Protein AF-A0A351Z6G3-F1 (afdb_monomer_lite)

Radius of gyration: 17.22 Å; chains: 1; bounding box: 36×32×43 Å

pLDDT: mean 89.23, std 12.74, range [34.19, 98.06]

Foldseek 3Di:
DWDDDPPDIDDDPQPDPVSVVVVVVVVVVVVVVCVVCVVVDDDDPDDQDQDPLVQLLVLAPQPLPCQLVDRTSSRVSVCLSVVVDAPPSRVQCVPVVHPNVVSVVVNQVSSVSVVRPVDPPD

Secondary structure (DSSP, 8-state):
-EEEETTEEEE-S-SSHHHHHHHHHHHHHHHHHHHHTTTT-PPP-S-PPPPPHHHHHTTS------TTSSSSHHHHHHHHHHTSS-GGG-HHHHSTT-TTGGGHHHHHHHHHTTT--S----

Sequence (122 aa):
MIALFPRRITIAKADEIVDAWLTLERIRFLAEQTWRDRDRIAPSFETRKKPPALEIFKRLPGTNCARCGTPTCLALAMHIWTGETAVRRCLPVFEEGGTFSHLREPLLEICAGMGITGVDYR

Structure (mmCIF, N/CA/C/O backbone):
data_AF-A0A351Z6G3-F1
#
_entry.id   AF-A0A351Z6G3-F1
#
loop_
_atom_site.group_PDB
_atom_site.id
_atom_site.type_symbol
_atom_site.label_atom_id
_atom_site.label_alt_id
_atom_site.label_comp_id
_atom_site.label_asym_id
_atom_site.label_entity_id
_atom_site.label_seq_id
_atom_site.pdbx_PDB_ins_code
_atom_site.Cartn_x
_atom_site.Cartn_y
_atom_site.Cartn_z
_atom_site.occupancy
_atom_site.B_iso_or_equiv
_atom_site.auth_seq_id
_atom_site.auth_comp_id
_atom_site.auth_asym_id
_atom_site.auth_atom_id
_atom_site.pdbx_PDB_model_num
ATOM 1 N N . MET A 1 1 ? 7.170 7.738 -7.867 1.00 81.44 1 MET A N 1
ATOM 2 C CA . MET A 1 1 ? 6.596 7.352 -9.185 1.00 81.44 1 MET A CA 1
ATOM 3 C C . MET A 1 1 ? 7.596 6.436 -9.864 1.00 81.44 1 MET A C 1
ATOM 5 O O . MET A 1 1 ? 8.778 6.744 -9.812 1.00 81.44 1 MET A O 1
ATOM 9 N N . ILE A 1 2 ? 7.141 5.347 -10.483 1.00 90.94 2 ILE A N 1
ATOM 10 C CA . ILE A 1 2 ? 7.999 4.399 -11.206 1.00 90.94 2 ILE A CA 1
ATOM 11 C C . ILE A 1 2 ? 7.465 4.271 -12.633 1.00 90.94 2 ILE A C 1
ATOM 13 O O . ILE A 1 2 ? 6.260 4.109 -12.818 1.00 90.94 2 ILE A O 1
ATOM 17 N N . ALA A 1 3 ? 8.347 4.345 -13.626 1.00 93.62 3 ALA A N 1
ATOM 18 C CA . ALA A 1 3 ? 8.028 4.097 -15.028 1.00 93.62 3 ALA A CA 1
ATOM 19 C C . ALA A 1 3 ? 8.920 2.974 -15.573 1.00 93.62 3 ALA A C 1
ATOM 21 O O . ALA A 1 3 ? 10.146 3.026 -15.448 1.00 93.62 3 ALA A O 1
ATOM 22 N N . LEU A 1 4 ? 8.292 1.965 -16.177 1.00 93.69 4 LEU A N 1
ATOM 23 C CA . LEU A 1 4 ? 8.954 0.800 -16.760 1.00 93.69 4 LEU A CA 1
ATOM 24 C C . LEU A 1 4 ? 8.941 0.923 -18.284 1.00 93.69 4 LEU A C 1
ATOM 26 O O . LEU A 1 4 ? 7.892 1.139 -18.887 1.00 93.69 4 LEU A O 1
ATOM 30 N N . PHE A 1 5 ? 10.103 0.765 -18.907 1.00 93.50 5 PHE A N 1
ATOM 31 C CA . PHE A 1 5 ? 10.272 0.713 -20.356 1.00 93.50 5 PHE A CA 1
ATOM 32 C C . PHE A 1 5 ? 11.050 -0.559 -20.726 1.00 93.50 5 PHE A C 1
ATOM 34 O O . PHE A 1 5 ? 11.757 -1.098 -19.875 1.00 93.50 5 PHE A O 1
ATOM 41 N N . PRO A 1 6 ? 11.037 -1.001 -21.999 1.00 92.88 6 PRO A N 1
ATOM 42 C CA . PRO A 1 6 ? 11.710 -2.241 -22.400 1.00 92.88 6 PRO A CA 1
ATOM 43 C C . PRO A 1 6 ? 13.208 -2.319 -22.061 1.00 92.88 6 PRO A C 1
ATOM 45 O O . PRO A 1 6 ? 13.742 -3.408 -21.893 1.00 92.88 6 PRO A O 1
ATOM 48 N N . ARG A 1 7 ? 13.905 -1.174 -21.991 1.00 92.00 7 ARG A N 1
ATOM 49 C CA . ARG A 1 7 ? 15.361 -1.106 -21.752 1.00 92.00 7 ARG A CA 1
ATOM 50 C C . ARG A 1 7 ? 15.778 -0.095 -20.680 1.00 92.00 7 ARG A C 1
ATOM 52 O O . ARG A 1 7 ? 16.956 0.238 -20.590 1.00 92.00 7 ARG A O 1
ATOM 59 N N . ARG A 1 8 ? 14.832 0.449 -19.910 1.00 93.56 8 ARG A N 1
ATOM 60 C CA . ARG A 1 8 ? 15.126 1.403 -18.828 1.00 93.56 8 ARG A CA 1
ATOM 61 C C . ARG A 1 8 ? 14.031 1.384 -17.767 1.00 93.56 8 ARG A C 1
ATOM 63 O O . ARG A 1 8 ? 12.860 1.187 -18.083 1.00 93.56 8 ARG A O 1
ATOM 70 N N . ILE A 1 9 ? 14.413 1.674 -16.533 1.00 94.12 9 ILE A N 1
ATOM 71 C CA . ILE A 1 9 ? 13.493 1.920 -15.422 1.00 94.12 9 ILE A CA 1
ATOM 72 C C . ILE A 1 9 ? 13.778 3.326 -14.912 1.00 94.12 9 ILE A C 1
ATOM 74 O O . ILE A 1 9 ? 14.934 3.742 -14.838 1.00 94.12 9 ILE A O 1
ATOM 78 N N . THR A 1 10 ? 12.731 4.077 -14.596 1.00 93.69 10 THR A N 1
ATOM 79 C CA . THR A 1 10 ? 12.858 5.419 -14.025 1.00 93.69 10 THR A CA 1
ATOM 80 C C . THR A 1 10 ? 12.120 5.468 -12.701 1.00 93.69 10 THR A C 1
ATOM 82 O O . THR A 1 10 ? 10.946 5.107 -12.637 1.00 93.69 10 THR A O 1
ATOM 85 N N . ILE A 1 11 ? 12.805 5.931 -11.659 1.00 92.62 11 ILE A N 1
ATOM 86 C CA . ILE A 1 11 ? 12.245 6.135 -10.324 1.00 92.62 11 ILE A CA 1
ATOM 87 C C . ILE A 1 11 ? 12.337 7.622 -10.010 1.00 92.62 11 ILE A C 1
ATOM 89 O O . ILE A 1 11 ? 13.395 8.231 -10.141 1.00 92.62 11 ILE A O 1
ATOM 93 N N . ALA A 1 12 ? 11.215 8.205 -9.612 1.00 90.62 12 ALA A N 1
ATOM 94 C CA . ALA A 1 12 ? 11.129 9.576 -9.136 1.00 90.62 12 ALA A CA 1
ATOM 95 C C . ALA A 1 12 ? 10.602 9.597 -7.701 1.00 90.62 12 ALA A C 1
ATOM 97 O O . ALA A 1 12 ? 9.720 8.796 -7.366 1.00 90.62 12 ALA A O 1
ATOM 98 N N . LYS A 1 13 ? 11.065 10.575 -6.911 1.00 88.56 13 LYS A N 1
ATOM 99 C CA . LYS A 1 13 ? 10.801 10.698 -5.467 1.00 88.56 13 LYS A CA 1
ATOM 100 C C . LYS A 1 13 ? 11.325 9.508 -4.649 1.00 88.56 13 LYS A C 1
ATOM 102 O O . LYS A 1 13 ? 10.611 9.023 -3.785 1.00 88.56 13 LYS A O 1
ATOM 107 N N . ALA A 1 14 ? 12.516 9.017 -4.983 1.00 88.75 14 ALA A N 1
ATOM 108 C CA . ALA A 1 14 ? 13.270 8.220 -4.023 1.00 88.75 14 ALA A CA 1
ATOM 109 C C . ALA A 1 14 ? 13.836 9.167 -2.961 1.00 88.75 14 ALA A C 1
ATOM 111 O O . ALA A 1 14 ? 14.226 10.288 -3.311 1.00 88.75 14 ALA A O 1
ATOM 112 N N . ASP A 1 15 ? 13.865 8.729 -1.707 1.00 87.94 15 ASP A N 1
ATOM 113 C CA . ASP A 1 15 ? 14.362 9.558 -0.602 1.00 87.94 15 ASP A CA 1
ATOM 114 C C . ASP A 1 15 ? 15.874 9.786 -0.734 1.00 87.94 15 ASP A C 1
ATOM 116 O O . ASP A 1 15 ? 16.370 10.906 -0.612 1.00 87.94 15 ASP A O 1
ATOM 120 N N . GLU A 1 16 ? 16.602 8.720 -1.070 1.00 91.94 16 GLU A N 1
ATOM 121 C CA . GLU A 1 16 ? 18.037 8.740 -1.327 1.00 91.94 16 GLU A CA 1
ATOM 122 C C . GLU A 1 16 ? 18.448 7.678 -2.358 1.00 91.94 16 GLU A C 1
ATOM 124 O O . GLU A 1 16 ? 17.636 6.894 -2.857 1.00 91.94 16 GLU A O 1
ATOM 129 N N . ILE A 1 17 ? 19.743 7.634 -2.688 1.00 92.62 17 ILE A N 1
ATOM 130 C CA . ILE A 1 17 ? 20.277 6.672 -3.659 1.00 92.62 17 ILE A CA 1
ATOM 131 C C . ILE A 1 17 ? 20.066 5.218 -3.216 1.00 92.62 17 ILE A C 1
ATOM 133 O O . ILE A 1 17 ? 19.805 4.359 -4.054 1.00 92.62 17 ILE A O 1
ATOM 137 N N . VAL A 1 18 ? 20.144 4.944 -1.911 1.00 93.88 18 VAL A N 1
ATOM 138 C CA . VAL A 1 18 ? 19.942 3.602 -1.351 1.00 93.88 18 VAL A CA 1
ATOM 139 C C . VAL A 1 18 ? 18.495 3.150 -1.547 1.00 93.88 18 VAL A C 1
ATOM 141 O O . VAL A 1 18 ? 18.266 2.053 -2.050 1.00 93.88 18 VAL A O 1
ATOM 144 N N . ASP A 1 19 ? 17.524 4.013 -1.245 1.00 89.38 19 ASP A N 1
ATOM 145 C CA . ASP A 1 19 ? 16.099 3.752 -1.483 1.00 89.38 19 ASP A CA 1
ATOM 146 C C . ASP A 1 19 ? 15.799 3.492 -2.974 1.00 89.38 19 ASP A C 1
ATOM 148 O O . ASP A 1 19 ? 15.105 2.533 -3.338 1.00 89.38 19 ASP A O 1
ATOM 152 N N . ALA A 1 20 ? 16.417 4.274 -3.867 1.00 91.50 20 ALA A N 1
ATOM 153 C CA . ALA A 1 20 ? 16.313 4.048 -5.306 1.00 91.50 20 ALA A CA 1
ATOM 154 C C . ALA A 1 20 ? 16.850 2.663 -5.712 1.00 91.50 20 ALA A C 1
ATOM 156 O O . ALA A 1 20 ? 16.203 1.958 -6.490 1.00 91.50 20 ALA A O 1
ATOM 157 N N . TRP A 1 21 ? 18.000 2.250 -5.170 1.00 94.25 21 TRP A N 1
ATOM 158 C CA . TRP A 1 21 ? 18.589 0.933 -5.430 1.00 94.25 21 TRP A CA 1
ATOM 159 C C . TRP A 1 21 ? 17.723 -0.214 -4.918 1.00 94.25 21 TRP A C 1
ATOM 161 O O . TRP A 1 21 ? 17.477 -1.159 -5.667 1.00 94.25 21 TRP A O 1
ATOM 171 N N . LEU A 1 22 ? 17.220 -0.127 -3.685 1.00 91.75 22 LEU A N 1
ATOM 172 C CA . LEU A 1 22 ? 16.330 -1.143 -3.114 1.00 91.75 22 LEU A CA 1
ATOM 173 C C . LEU A 1 22 ? 15.056 -1.291 -3.950 1.00 91.75 22 LEU A C 1
ATOM 175 O O . LEU A 1 22 ? 14.616 -2.405 -4.244 1.00 91.75 22 LEU A O 1
ATOM 179 N N . THR A 1 23 ? 14.500 -0.168 -4.404 1.00 91.19 23 THR A N 1
ATOM 180 C CA . THR A 1 23 ? 13.331 -0.166 -5.283 1.00 91.19 23 THR A CA 1
ATOM 181 C C . THR A 1 23 ? 13.641 -0.803 -6.642 1.00 91.19 23 THR A C 1
ATOM 183 O O . THR A 1 23 ? 12.855 -1.626 -7.118 1.00 91.19 23 THR A O 1
ATOM 186 N N . LEU A 1 24 ? 14.781 -0.479 -7.268 1.00 92.50 24 LEU A N 1
ATOM 187 C CA . LEU A 1 24 ? 15.209 -1.106 -8.529 1.00 92.50 24 LEU A CA 1
ATOM 188 C C . LEU A 1 24 ? 15.375 -2.617 -8.380 1.00 92.50 24 LEU A C 1
ATOM 190 O O . LEU A 1 24 ? 14.872 -3.374 -9.212 1.00 92.50 24 LEU A O 1
ATOM 194 N N . GLU A 1 25 ? 16.039 -3.052 -7.315 1.00 94.12 25 GLU A N 1
ATOM 195 C CA . GLU A 1 25 ? 16.320 -4.463 -7.070 1.00 94.12 25 GLU A CA 1
ATOM 196 C C . GLU A 1 25 ? 15.034 -5.261 -6.845 1.00 94.12 25 GLU A C 1
ATOM 198 O O . GLU A 1 25 ? 14.851 -6.358 -7.378 1.00 94.12 25 GLU A O 1
ATOM 203 N N . ARG A 1 26 ? 14.072 -4.658 -6.147 1.00 91.62 26 ARG A N 1
ATOM 204 C CA . ARG A 1 26 ? 12.747 -5.236 -5.957 1.00 91.62 26 ARG A CA 1
ATOM 205 C C . ARG A 1 26 ? 11.973 -5.386 -7.267 1.00 91.62 26 ARG A C 1
ATOM 207 O O . ARG A 1 26 ? 11.320 -6.408 -7.474 1.00 91.62 26 ARG A O 1
ATOM 214 N N . ILE A 1 27 ? 12.055 -4.398 -8.160 1.00 93.25 27 ILE A N 1
ATOM 215 C CA . ILE A 1 27 ? 11.445 -4.481 -9.496 1.00 93.25 27 ILE A CA 1
ATOM 216 C C . ILE A 1 27 ? 12.121 -5.574 -10.329 1.00 93.25 27 ILE A C 1
ATOM 218 O O . ILE A 1 27 ? 11.417 -6.357 -10.968 1.00 93.25 27 ILE A O 1
ATOM 222 N N . ARG A 1 28 ? 13.460 -5.647 -10.312 1.00 92.25 28 ARG A N 1
ATOM 223 C CA . ARG A 1 28 ? 14.233 -6.683 -11.014 1.00 92.25 28 ARG A CA 1
ATOM 224 C C . ARG A 1 28 ? 13.770 -8.070 -10.585 1.00 92.25 28 ARG A C 1
ATOM 226 O O . ARG A 1 28 ? 13.367 -8.865 -11.431 1.00 92.25 28 ARG A O 1
ATOM 233 N N . PHE A 1 29 ? 13.754 -8.323 -9.278 1.00 94.81 29 PHE A N 1
ATOM 234 C CA . PHE A 1 29 ? 13.337 -9.606 -8.724 1.00 94.81 29 PHE A CA 1
ATOM 235 C C . PHE A 1 29 ? 11.896 -9.957 -9.107 1.00 94.81 29 PHE A C 1
ATOM 237 O O . PHE A 1 29 ? 11.632 -11.071 -9.554 1.00 94.81 29 PHE A O 1
ATOM 244 N N . LEU A 1 30 ? 10.966 -9.000 -9.011 1.00 92.56 30 LEU A N 1
ATOM 245 C CA . LEU A 1 30 ? 9.573 -9.220 -9.402 1.00 92.56 30 LEU A CA 1
ATOM 246 C C . LEU A 1 30 ? 9.440 -9.560 -10.895 1.00 92.56 30 LEU A C 1
ATOM 248 O O . LEU A 1 30 ? 8.688 -10.469 -11.250 1.00 92.56 30 LEU A O 1
ATOM 252 N N . ALA A 1 31 ? 10.167 -8.861 -11.769 1.00 92.75 31 ALA A N 1
ATOM 253 C CA . ALA A 1 31 ? 10.164 -9.128 -13.205 1.00 92.75 31 ALA A CA 1
ATOM 254 C C . ALA A 1 31 ? 10.738 -10.519 -13.523 1.00 92.75 31 ALA A C 1
ATOM 256 O O . ALA A 1 31 ? 10.142 -11.267 -14.298 1.00 92.75 31 ALA A O 1
ATOM 257 N N . GLU A 1 32 ? 11.848 -10.894 -12.885 1.00 94.62 32 GLU A N 1
ATOM 258 C CA . GLU A 1 32 ? 12.482 -12.206 -13.048 1.00 94.62 32 GLU A CA 1
ATOM 259 C C . GLU A 1 32 ? 11.585 -13.344 -12.557 1.00 94.62 32 GLU A C 1
ATOM 261 O O . GLU A 1 32 ? 11.405 -14.332 -13.269 1.00 94.62 32 GLU A O 1
ATOM 266 N N . GLN A 1 33 ? 10.972 -13.197 -11.380 1.00 95.25 33 GLN A N 1
ATOM 267 C CA . GLN A 1 33 ? 10.021 -14.177 -10.855 1.00 95.25 33 GLN A CA 1
ATOM 268 C C . GLN A 1 33 ? 8.803 -14.325 -11.766 1.00 95.25 33 GLN A C 1
ATOM 270 O O . GLN A 1 33 ? 8.439 -15.443 -12.124 1.00 95.25 33 GLN A O 1
ATOM 275 N N . THR A 1 34 ? 8.215 -13.206 -12.196 1.00 93.81 34 THR A N 1
ATOM 276 C CA . THR A 1 34 ? 7.068 -13.200 -13.118 1.00 93.81 34 THR A CA 1
ATOM 277 C C . THR A 1 34 ? 7.423 -13.895 -14.431 1.00 93.81 34 THR A C 1
ATOM 279 O O . THR A 1 34 ? 6.641 -14.693 -14.941 1.00 93.81 34 THR A O 1
ATOM 282 N N . TRP A 1 35 ? 8.620 -13.642 -14.971 1.00 94.94 35 TRP A N 1
ATOM 283 C CA . TRP A 1 35 ? 9.093 -14.290 -16.192 1.00 94.94 35 TRP A CA 1
ATOM 284 C C . TRP A 1 35 ? 9.331 -15.790 -16.015 1.00 94.94 35 TRP A C 1
ATOM 286 O O . TRP A 1 35 ? 9.001 -16.577 -16.907 1.00 94.94 35 TRP A O 1
ATOM 296 N N . ARG A 1 36 ? 9.911 -16.195 -14.881 1.00 97.12 36 ARG A N 1
ATOM 297 C CA . ARG A 1 36 ? 10.161 -17.602 -14.551 1.00 97.12 36 ARG A CA 1
ATOM 298 C C . ARG A 1 36 ? 8.856 -18.378 -14.412 1.00 97.12 36 ARG A C 1
ATOM 300 O O . ARG A 1 36 ? 8.749 -19.484 -14.929 1.00 97.12 36 ARG A O 1
ATOM 307 N N . ASP A 1 37 ? 7.872 -17.783 -13.751 1.00 96.25 37 ASP A N 1
ATOM 308 C CA . ASP A 1 37 ? 6.609 -18.435 -13.416 1.00 96.25 37 ASP A CA 1
ATOM 309 C C . ASP A 1 37 ? 5.513 -18.157 -14.469 1.00 96.25 37 ASP A C 1
ATOM 311 O O . ASP A 1 37 ? 4.350 -18.484 -14.242 1.00 96.25 37 ASP A O 1
ATOM 315 N N . ARG A 1 38 ? 5.874 -17.593 -15.637 1.00 96.00 38 ARG A N 1
ATOM 316 C CA . ARG A 1 38 ? 4.943 -17.116 -16.681 1.00 96.00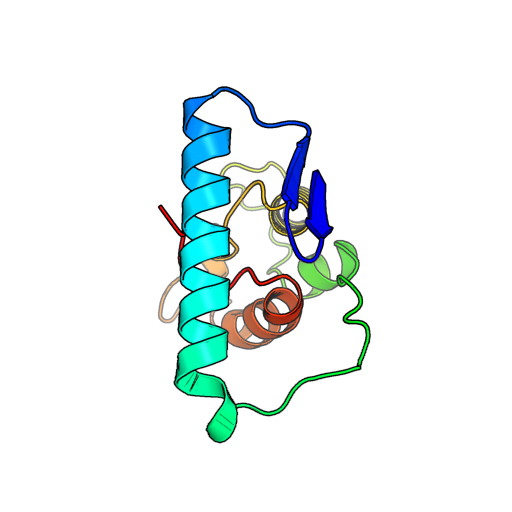 38 ARG A CA 1
ATOM 317 C C . ARG A 1 38 ? 3.947 -18.165 -17.178 1.00 96.00 38 ARG A C 1
ATOM 319 O O . ARG A 1 38 ? 2.822 -17.814 -17.503 1.00 96.00 38 ARG A O 1
ATOM 326 N N . ASP A 1 39 ? 4.336 -19.438 -17.190 1.00 97.25 39 ASP A N 1
ATOM 327 C CA . ASP A 1 39 ? 3.473 -20.539 -17.640 1.00 97.25 39 ASP A CA 1
ATOM 328 C C . ASP A 1 39 ? 2.472 -20.980 -16.553 1.00 97.25 39 ASP A C 1
ATOM 330 O O . ASP A 1 39 ? 1.557 -21.760 -16.811 1.00 97.25 39 ASP A O 1
ATOM 334 N N . ARG A 1 40 ? 2.639 -20.492 -15.316 1.00 96.81 40 ARG A N 1
ATOM 335 C CA . ARG A 1 40 ? 1.808 -20.818 -14.144 1.00 96.81 40 ARG A CA 1
ATOM 336 C C . ARG A 1 40 ? 0.895 -19.670 -13.715 1.00 96.81 40 ARG A C 1
ATOM 338 O O . ARG A 1 40 ? 0.079 -19.864 -12.816 1.00 96.81 40 ARG A O 1
ATOM 345 N N . ILE A 1 41 ? 1.039 -18.488 -14.310 1.00 93.31 41 ILE A N 1
ATOM 346 C CA . ILE A 1 41 ? 0.273 -17.286 -13.964 1.00 93.31 41 ILE A CA 1
ATOM 347 C C . ILE A 1 41 ? -0.547 -16.811 -15.163 1.00 93.31 41 ILE A C 1
ATOM 349 O O . ILE A 1 41 ? -0.106 -16.887 -16.305 1.00 93.31 41 ILE A O 1
ATOM 353 N N . ALA A 1 42 ? -1.740 -16.282 -14.897 1.00 92.25 42 ALA A N 1
ATOM 354 C CA . ALA A 1 42 ? -2.569 -15.645 -15.913 1.00 92.25 42 ALA A CA 1
ATOM 355 C C . ALA A 1 42 ? -2.459 -14.114 -15.783 1.00 92.25 42 ALA A C 1
ATOM 357 O O . ALA A 1 42 ? -2.687 -13.588 -14.687 1.00 92.25 42 ALA A O 1
ATOM 358 N N . PRO A 1 43 ? -2.117 -13.377 -16.857 1.00 90.19 43 PRO A N 1
ATOM 359 C CA . PRO A 1 43 ? -2.108 -11.921 -16.816 1.00 90.19 43 PRO A CA 1
ATOM 360 C C . PRO A 1 43 ? -3.528 -11.385 -16.602 1.00 90.19 43 PRO A C 1
ATOM 362 O O . PRO A 1 43 ? -4.481 -11.826 -17.241 1.00 90.19 43 PRO A O 1
ATOM 365 N N . SER A 1 44 ? -3.664 -10.404 -15.710 1.00 87.44 44 SER A N 1
ATOM 366 C CA . SER A 1 44 ? -4.905 -9.650 -15.532 1.00 87.44 44 SER A CA 1
ATOM 367 C C . SER A 1 44 ? -4.812 -8.343 -16.313 1.00 87.44 44 SER A C 1
ATOM 369 O O . SER A 1 44 ? -3.896 -7.552 -16.094 1.00 87.44 44 SER A O 1
ATOM 371 N N . PHE A 1 45 ? -5.767 -8.118 -17.214 1.00 87.75 45 PHE A N 1
ATOM 372 C CA . PHE A 1 45 ? -5.879 -6.889 -18.011 1.00 87.75 45 PHE A CA 1
ATOM 373 C C . PHE A 1 45 ? -6.882 -5.892 -17.417 1.00 87.75 45 PHE A C 1
ATOM 375 O O . PHE A 1 45 ? -7.154 -4.841 -17.997 1.00 87.75 45 PHE A O 1
ATOM 382 N N . GLU A 1 46 ? -7.439 -6.209 -16.249 1.00 85.38 46 GLU A N 1
ATOM 383 C CA . GLU A 1 46 ? -8.351 -5.324 -15.544 1.00 85.38 46 GLU A CA 1
ATOM 384 C C . GLU A 1 46 ? -7.574 -4.235 -14.809 1.00 85.38 46 GLU A C 1
ATOM 386 O O . GLU A 1 46 ? -6.631 -4.492 -14.056 1.00 85.38 46 GLU A O 1
ATOM 391 N N . THR A 1 47 ? -8.003 -2.986 -14.984 1.00 79.50 47 THR A N 1
ATOM 392 C CA . THR A 1 47 ? -7.446 -1.881 -14.205 1.00 79.50 47 THR A CA 1
ATOM 393 C C . THR A 1 47 ? -7.991 -1.958 -12.786 1.00 79.50 47 THR A C 1
ATOM 395 O O . THR A 1 47 ? -9.153 -1.629 -12.533 1.00 79.50 47 THR A O 1
ATOM 398 N N . ARG A 1 48 ? -7.144 -2.363 -11.836 1.00 77.00 48 ARG A N 1
ATOM 399 C CA . ARG A 1 48 ? -7.505 -2.343 -10.417 1.00 77.00 48 ARG A CA 1
ATOM 400 C C . ARG A 1 48 ? -7.709 -0.903 -9.964 1.00 77.00 48 ARG A C 1
ATOM 402 O O . ARG A 1 48 ? -6.810 -0.069 -10.062 1.00 77.00 48 ARG A O 1
ATOM 409 N N . LYS A 1 49 ? -8.898 -0.609 -9.444 1.00 78.88 49 LYS A N 1
ATOM 410 C CA . LYS A 1 49 ? -9.175 0.672 -8.797 1.00 78.88 49 LYS A CA 1
ATOM 411 C C . LYS A 1 49 ? -8.706 0.588 -7.356 1.00 78.88 49 LYS A C 1
ATOM 413 O O . LYS A 1 49 ? -9.153 -0.275 -6.604 1.00 78.88 49 LYS A O 1
ATOM 418 N N . LYS A 1 50 ? -7.827 1.509 -6.969 1.00 83.94 50 LYS A N 1
ATOM 419 C CA . LYS A 1 50 ? -7.500 1.716 -5.561 1.00 83.94 50 LYS A CA 1
ATOM 420 C C . LYS A 1 50 ? -8.803 2.064 -4.825 1.00 83.94 50 LYS A C 1
ATOM 422 O O . LYS A 1 50 ? -9.453 3.032 -5.231 1.00 83.94 50 LYS A O 1
ATOM 427 N N . PRO A 1 51 ? -9.217 1.304 -3.795 1.00 88.00 51 PRO A N 1
ATOM 428 C CA . PRO A 1 51 ? -10.437 1.620 -3.063 1.00 88.00 51 PRO A CA 1
ATOM 429 C C . PRO A 1 51 ? -10.295 3.007 -2.431 1.00 88.00 51 PRO A C 1
ATOM 431 O O . PRO A 1 51 ? -9.190 3.376 -2.030 1.00 88.00 51 PRO A O 1
ATOM 434 N N . PRO A 1 52 ? -11.364 3.808 -2.332 1.00 92.06 52 PRO A N 1
ATOM 435 C CA . PRO A 1 52 ? -11.289 5.067 -1.606 1.00 92.06 52 PRO A CA 1
ATOM 436 C C . PRO A 1 52 ? -11.049 4.783 -0.117 1.00 92.06 52 PRO A C 1
ATOM 438 O O . PRO A 1 52 ? -11.569 3.808 0.426 1.00 92.06 52 PRO A O 1
ATOM 441 N N . ALA A 1 53 ? -10.298 5.648 0.569 1.00 93.94 53 ALA A N 1
ATOM 442 C CA . ALA A 1 53 ? -9.974 5.463 1.988 1.00 93.94 53 ALA A CA 1
ATOM 443 C C . ALA A 1 53 ? -11.221 5.304 2.877 1.00 93.94 53 ALA A C 1
ATOM 445 O O . ALA A 1 53 ? -11.199 4.580 3.870 1.00 93.94 53 ALA A O 1
ATOM 446 N N . LEU A 1 54 ? -12.341 5.915 2.480 1.00 96.00 54 LEU A N 1
ATOM 447 C CA . LEU A 1 54 ? -13.620 5.769 3.168 1.00 96.00 54 LEU A CA 1
ATOM 448 C C . LEU A 1 54 ? -14.124 4.314 3.192 1.00 96.00 54 LEU A C 1
ATOM 450 O O . LEU A 1 54 ? -14.712 3.886 4.181 1.00 96.00 54 LEU A O 1
ATOM 454 N N . GLU A 1 55 ? -13.873 3.532 2.140 1.00 95.19 55 GLU A N 1
ATOM 455 C CA . GLU A 1 55 ? -14.238 2.111 2.108 1.00 95.19 55 GLU A CA 1
ATOM 456 C C . GLU A 1 55 ? -13.354 1.279 3.044 1.00 95.19 55 GLU A C 1
ATOM 458 O O . GLU A 1 55 ? -13.842 0.329 3.654 1.00 95.19 55 GLU A O 1
ATOM 463 N N . ILE A 1 56 ? -12.089 1.664 3.236 1.00 95.12 56 ILE A N 1
ATOM 464 C CA . ILE A 1 56 ? -11.221 1.054 4.255 1.00 95.12 56 ILE A CA 1
ATOM 465 C C . ILE A 1 56 ? -11.761 1.387 5.649 1.00 95.12 56 ILE A C 1
ATOM 467 O O . ILE A 1 56 ? -11.923 0.494 6.475 1.00 95.12 56 ILE A O 1
ATOM 471 N N . PHE A 1 57 ? -12.119 2.651 5.894 1.00 97.00 57 PHE A N 1
ATOM 472 C CA . PHE A 1 57 ? -12.684 3.096 7.169 1.00 97.00 57 PHE A CA 1
ATOM 473 C C . PHE A 1 57 ? -13.958 2.334 7.557 1.00 97.00 57 PHE A C 1
ATOM 475 O O . PHE A 1 57 ? -14.086 1.931 8.710 1.00 97.00 57 PHE A O 1
ATOM 482 N N . LYS A 1 58 ? -14.859 2.057 6.605 1.00 96.62 58 LYS A N 1
ATOM 483 C CA . LYS A 1 58 ? -16.077 1.254 6.843 1.00 96.62 58 LYS A CA 1
ATOM 484 C C . LYS A 1 58 ? -15.801 -0.172 7.339 1.00 96.62 58 LYS A C 1
ATOM 486 O O . LYS A 1 58 ? -16.705 -0.809 7.865 1.00 96.62 58 LYS A O 1
ATOM 491 N N . ARG A 1 59 ? -14.580 -0.680 7.151 1.00 96.38 59 ARG A N 1
ATOM 492 C CA . ARG A 1 59 ? -14.127 -2.012 7.590 1.00 96.38 59 ARG A CA 1
ATOM 493 C C . ARG A 1 59 ? -13.221 -1.939 8.824 1.00 96.38 59 ARG A C 1
ATOM 495 O O . ARG A 1 59 ? -12.620 -2.935 9.211 1.00 96.38 59 ARG A O 1
ATOM 502 N N . LEU A 1 60 ? -13.117 -0.764 9.448 1.00 97.00 60 LEU A N 1
ATOM 503 C CA . LEU A 1 60 ? -12.479 -0.576 10.747 1.00 97.00 60 LEU A CA 1
ATOM 504 C C . LEU A 1 60 ? -13.535 -0.539 11.866 1.00 97.00 60 LEU A C 1
ATOM 506 O O . LEU A 1 60 ? -14.686 -0.194 11.610 1.00 97.00 60 LEU A O 1
ATOM 510 N N . PRO A 1 61 ? -13.146 -0.798 13.129 1.00 96.62 61 PRO A N 1
ATOM 511 C CA . PRO A 1 61 ? -14.066 -0.800 14.272 1.00 96.62 61 PRO A CA 1
ATOM 512 C C . PRO A 1 61 ? -14.774 0.533 14.553 1.00 96.62 61 PRO A C 1
ATOM 514 O O . PRO A 1 61 ? -15.732 0.566 15.316 1.00 96.62 61 PRO A O 1
ATOM 517 N N . GLY A 1 62 ? -14.254 1.653 14.038 1.00 96.62 62 GLY A N 1
ATOM 518 C CA . GLY A 1 62 ? -14.807 2.990 14.290 1.00 96.62 62 GLY A CA 1
ATOM 519 C C . GLY A 1 62 ? -14.675 3.494 15.735 1.00 96.62 62 GLY A C 1
ATOM 520 O O . GLY A 1 62 ? -15.206 4.551 16.056 1.00 96.62 62 GLY A O 1
ATOM 521 N N . THR A 1 63 ? -13.954 2.784 16.609 1.00 96.81 63 THR A N 1
ATOM 522 C CA . THR A 1 63 ? -13.849 3.104 18.047 1.00 96.81 63 THR A CA 1
ATOM 523 C C . THR A 1 63 ? -12.967 4.309 18.364 1.00 96.81 63 THR A C 1
ATOM 525 O O . THR A 1 63 ? -13.005 4.806 19.483 1.00 96.81 63 THR A O 1
ATOM 528 N N . ASN A 1 64 ? -12.133 4.755 17.415 1.00 97.19 64 ASN A N 1
ATOM 529 C CA . ASN A 1 64 ? -11.144 5.823 17.607 1.00 97.19 64 ASN A CA 1
ATOM 530 C C . ASN A 1 64 ? -10.243 5.623 18.845 1.00 97.19 64 ASN A C 1
ATOM 532 O O . ASN A 1 64 ? -9.798 6.581 19.461 1.00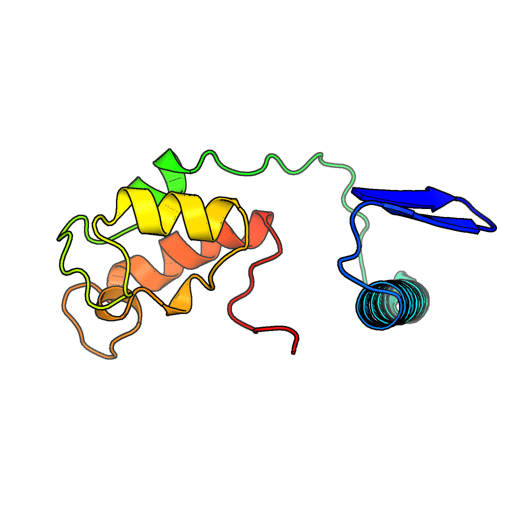 97.19 64 ASN A O 1
ATOM 536 N N . CYS A 1 65 ? -9.935 4.370 19.199 1.00 96.31 65 CYS A N 1
ATOM 537 C CA . CYS A 1 65 ? -9.199 4.033 20.425 1.00 96.31 65 CYS A CA 1
ATOM 538 C C . CYS A 1 65 ? -7.732 4.509 20.483 1.00 96.31 65 CYS A C 1
ATOM 540 O O . CYS A 1 65 ? -7.080 4.315 21.502 1.00 96.31 65 CYS A O 1
ATOM 542 N N . ALA A 1 66 ? -7.180 5.031 19.383 1.00 95.75 66 ALA A N 1
ATOM 543 C CA . ALA A 1 66 ? -5.792 5.482 19.242 1.00 95.75 66 ALA A CA 1
ATOM 544 C C . ALA A 1 66 ? -4.682 4.449 19.559 1.00 95.75 66 ALA A C 1
ATOM 546 O O . ALA A 1 66 ? -3.502 4.781 19.471 1.00 95.75 66 ALA A O 1
ATOM 547 N N . ARG A 1 67 ? -5.014 3.172 19.817 1.00 95.50 67 ARG A N 1
ATOM 548 C CA . ARG A 1 67 ? -4.045 2.072 20.052 1.00 95.50 67 ARG A CA 1
ATOM 549 C C . ARG A 1 67 ? -3.048 1.871 18.896 1.00 95.50 67 ARG A C 1
ATOM 551 O O . ARG A 1 67 ? -1.993 1.280 19.089 1.00 95.50 67 ARG A O 1
ATOM 558 N N . CYS A 1 68 ? -3.387 2.340 17.696 1.00 94.50 68 CYS A N 1
ATOM 559 C CA . CYS A 1 68 ? -2.552 2.294 16.493 1.00 94.50 68 CYS A CA 1
ATOM 560 C C . CYS A 1 68 ? -1.620 3.512 16.322 1.00 94.50 68 CYS A C 1
ATOM 562 O O . CYS A 1 68 ? -0.844 3.534 15.369 1.00 94.50 68 CYS A O 1
ATOM 564 N N . GLY A 1 69 ? -1.700 4.519 17.201 1.00 94.56 69 GLY A N 1
ATOM 565 C CA . GLY A 1 69 ? -0.913 5.757 17.128 1.00 94.56 69 GLY A CA 1
ATOM 566 C C . GLY A 1 69 ? -1.548 6.891 16.313 1.00 94.56 69 GLY A C 1
ATOM 567 O O . GLY A 1 69 ? -0.983 7.976 16.249 1.00 94.56 69 GLY A O 1
ATOM 568 N N . THR A 1 70 ? -2.723 6.680 15.712 1.00 96.75 70 THR A N 1
ATOM 569 C CA . THR A 1 70 ? -3.458 7.715 14.960 1.00 96.75 70 THR A CA 1
ATOM 570 C C . THR A 1 70 ? -4.667 8.224 15.754 1.00 96.75 70 THR A C 1
ATOM 572 O O . THR A 1 70 ? -5.326 7.409 16.404 1.00 96.75 70 THR A O 1
ATOM 575 N N . PRO A 1 71 ? -5.041 9.514 15.650 1.00 96.19 71 PRO A N 1
ATOM 576 C CA . PRO A 1 71 ? -6.110 10.105 16.463 1.00 96.19 71 PRO A CA 1
ATOM 577 C C . PRO A 1 71 ? -7.512 9.568 16.139 1.00 96.19 71 PRO A C 1
ATOM 579 O O . PRO A 1 71 ? -8.389 9.579 16.996 1.00 96.19 71 PRO A O 1
ATOM 582 N N . THR A 1 72 ? -7.746 9.093 14.912 1.00 98.06 72 THR A N 1
ATOM 583 C CA . THR A 1 72 ? -9.041 8.541 14.488 1.00 98.06 72 THR A CA 1
ATOM 584 C C . THR A 1 72 ? -8.857 7.312 13.603 1.00 98.06 72 THR A C 1
ATOM 586 O O . THR A 1 72 ? -7.831 7.143 12.942 1.00 98.06 72 THR A O 1
ATOM 589 N N . CYS A 1 73 ? -9.877 6.456 13.533 1.00 97.81 73 CYS A N 1
ATOM 590 C CA . CYS A 1 73 ? -9.913 5.335 12.596 1.00 97.81 73 CYS A CA 1
ATOM 591 C C . CYS A 1 73 ? -9.905 5.815 11.135 1.00 97.81 73 CYS A C 1
ATOM 593 O O . CYS A 1 73 ? -9.357 5.131 10.278 1.00 97.81 73 CYS A 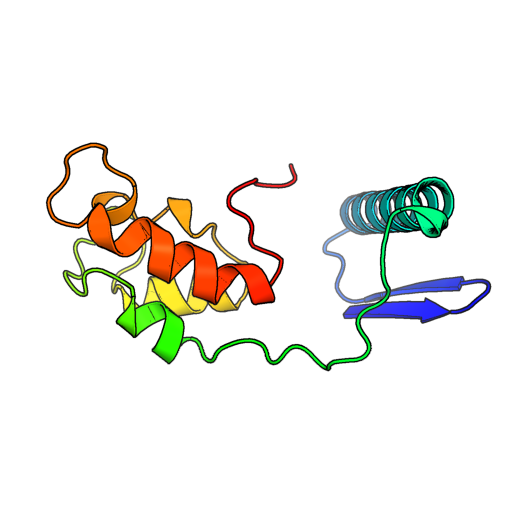O 1
ATOM 595 N N . LEU A 1 74 ? -10.464 6.997 10.843 1.00 97.88 74 LEU A N 1
ATOM 596 C CA . LEU A 1 74 ? -10.382 7.590 9.506 1.00 97.88 74 LEU A CA 1
ATOM 597 C C . LEU A 1 74 ? -8.942 7.991 9.158 1.00 97.88 74 LEU A C 1
ATOM 599 O O . LEU A 1 74 ? -8.499 7.728 8.043 1.00 97.88 74 LEU A O 1
ATOM 603 N N . ALA A 1 75 ? -8.192 8.560 10.107 1.00 97.44 75 ALA A N 1
ATOM 604 C CA . ALA A 1 75 ? -6.773 8.850 9.912 1.00 97.44 75 ALA A CA 1
ATOM 605 C C . ALA A 1 75 ? -5.982 7.561 9.644 1.00 97.44 75 ALA A C 1
ATOM 607 O O . ALA A 1 75 ? -5.225 7.502 8.678 1.00 97.44 75 ALA A O 1
ATOM 608 N N . LEU A 1 76 ? -6.229 6.490 10.411 1.00 96.88 76 LEU A N 1
ATOM 609 C CA . LEU A 1 76 ? -5.637 5.178 10.129 1.00 96.88 76 LEU A CA 1
ATOM 610 C C . LEU A 1 76 ? -5.970 4.693 8.710 1.00 96.88 76 LEU A C 1
ATOM 612 O O . LEU A 1 76 ? -5.076 4.261 7.989 1.00 96.88 76 LEU A O 1
ATOM 616 N N . ALA A 1 77 ? -7.236 4.782 8.294 1.00 96.44 77 ALA A N 1
ATOM 617 C CA . ALA A 1 77 ? -7.658 4.388 6.952 1.00 96.44 77 ALA A CA 1
ATOM 618 C C . ALA A 1 77 ? -6.942 5.195 5.856 1.00 96.44 77 ALA A C 1
ATOM 620 O O . ALA A 1 77 ? -6.561 4.621 4.838 1.00 96.44 77 ALA A O 1
ATOM 621 N N . MET A 1 78 ? -6.714 6.495 6.074 1.00 95.88 78 MET A N 1
ATOM 622 C CA . MET A 1 78 ? -5.938 7.344 5.166 1.00 95.88 78 MET A CA 1
ATOM 623 C C . MET A 1 78 ? -4.467 6.926 5.100 1.00 95.88 78 MET A C 1
ATOM 625 O O . MET A 1 78 ? -3.953 6.786 3.996 1.00 95.88 78 MET A O 1
ATOM 629 N N . HIS A 1 79 ? -3.812 6.661 6.233 1.00 94.31 79 HIS A N 1
ATOM 630 C CA . HIS A 1 79 ? -2.415 6.205 6.253 1.00 94.31 79 HIS A CA 1
ATOM 631 C C . HIS A 1 79 ? -2.240 4.818 5.618 1.00 94.31 79 HIS A C 1
ATOM 633 O O . HIS A 1 79 ? -1.258 4.567 4.921 1.00 94.31 79 HIS A O 1
ATOM 639 N N . ILE A 1 80 ? -3.207 3.912 5.810 1.00 93.31 80 ILE A N 1
ATOM 640 C CA . ILE A 1 80 ? -3.232 2.625 5.098 1.00 93.31 80 ILE A CA 1
ATOM 641 C C . ILE A 1 80 ? -3.404 2.881 3.601 1.00 93.31 80 ILE A C 1
ATOM 643 O O . ILE A 1 80 ? -2.694 2.302 2.784 1.00 93.31 80 ILE A O 1
ATOM 647 N N . TRP A 1 81 ? -4.322 3.774 3.225 1.00 93.12 81 TRP A N 1
ATOM 648 C CA . TRP A 1 81 ? -4.563 4.115 1.831 1.00 93.12 81 TRP A CA 1
ATOM 649 C C . TRP A 1 81 ? -3.324 4.716 1.163 1.00 93.12 81 TRP A C 1
ATOM 651 O O . TRP A 1 81 ? -3.030 4.361 0.026 1.00 93.12 81 TRP A O 1
ATOM 661 N N . THR A 1 82 ? -2.570 5.602 1.815 1.00 89.44 82 THR A N 1
ATOM 662 C CA . THR A 1 82 ? -1.332 6.174 1.255 1.00 89.44 82 THR A CA 1
ATOM 663 C C . THR A 1 82 ? -0.151 5.203 1.271 1.00 89.44 82 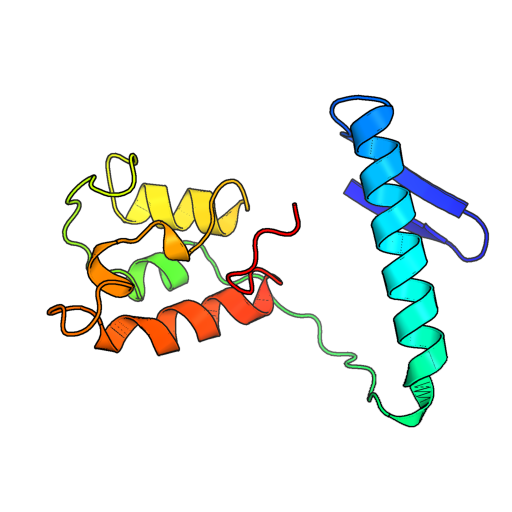THR A C 1
ATOM 665 O O . THR A 1 82 ? 0.803 5.425 0.530 1.00 89.44 82 THR A O 1
ATOM 668 N N . GLY A 1 83 ? -0.241 4.104 2.026 1.00 85.81 83 GLY A N 1
ATOM 669 C CA . GLY A 1 83 ? 0.843 3.136 2.201 1.00 85.81 83 GLY A CA 1
ATOM 670 C C . GLY A 1 83 ? 1.857 3.538 3.276 1.00 85.81 83 GLY A C 1
ATOM 671 O O . GLY A 1 83 ? 2.897 2.902 3.393 1.00 85.81 83 GLY A O 1
ATOM 672 N N . GLU A 1 84 ? 1.561 4.564 4.077 1.00 87.06 84 GLU A N 1
ATOM 673 C CA . GLU A 1 84 ? 2.404 5.018 5.194 1.00 87.06 84 GLU A CA 1
ATOM 674 C C . GLU A 1 84 ? 2.376 4.049 6.383 1.00 87.06 84 GLU A C 1
ATOM 676 O O . GLU A 1 84 ? 3.257 4.076 7.243 1.00 87.06 84 GLU A O 1
ATOM 681 N N . THR A 1 85 ? 1.347 3.201 6.472 1.00 89.38 85 THR A N 1
ATOM 682 C CA . THR A 1 85 ? 1.220 2.245 7.569 1.00 89.38 85 THR A CA 1
ATOM 683 C C . THR A 1 85 ? 0.566 0.935 7.149 1.00 89.38 85 THR A C 1
ATOM 685 O O . THR A 1 85 ? -0.271 0.883 6.247 1.00 89.38 85 THR A O 1
ATOM 688 N N . ALA A 1 86 ? 0.928 -0.144 7.841 1.00 88.75 86 ALA A N 1
ATOM 689 C CA . ALA A 1 86 ? 0.369 -1.464 7.600 1.00 88.75 86 ALA A CA 1
ATOM 690 C C . ALA A 1 86 ? -1.028 -1.604 8.220 1.00 88.75 86 ALA A C 1
ATOM 692 O O . ALA A 1 86 ? -1.269 -1.204 9.360 1.00 88.75 86 ALA A O 1
ATOM 693 N N . VAL A 1 87 ? -1.923 -2.304 7.519 1.00 91.62 87 VAL A N 1
ATOM 694 C CA . VAL A 1 87 ? -3.281 -2.629 7.997 1.00 91.62 87 VAL A CA 1
ATOM 695 C C . VAL A 1 87 ? -3.292 -3.315 9.373 1.00 91.62 87 VAL A C 1
ATOM 697 O O . VAL A 1 87 ? -4.168 -3.056 10.198 1.00 91.62 87 VAL A O 1
ATOM 700 N N . ARG A 1 88 ? -2.252 -4.111 9.668 1.00 91.75 88 ARG A N 1
ATOM 701 C CA . ARG A 1 88 ? -2.059 -4.815 10.949 1.00 91.75 88 ARG A CA 1
ATOM 702 C C . ARG A 1 88 ? -1.911 -3.893 12.158 1.00 91.75 88 ARG A C 1
ATOM 704 O O . ARG A 1 88 ? -2.033 -4.357 13.286 1.00 91.75 88 ARG A O 1
ATOM 711 N N . ARG A 1 89 ? -1.665 -2.594 11.953 1.00 93.75 89 ARG A N 1
ATOM 712 C CA . ARG A 1 89 ? -1.587 -1.611 13.044 1.00 93.75 89 ARG A CA 1
ATOM 713 C C . ARG A 1 89 ? -2.922 -1.407 13.753 1.00 93.75 89 ARG A C 1
ATOM 715 O O . ARG A 1 89 ? -2.922 -0.915 14.878 1.00 93.75 89 ARG A O 1
ATOM 722 N N . CYS A 1 90 ? -4.049 -1.801 13.154 1.00 95.62 90 CYS A N 1
ATOM 723 C CA . CYS A 1 90 ? -5.333 -1.812 13.849 1.00 95.62 90 CYS A CA 1
ATOM 724 C C . CYS A 1 90 ? -5.402 -2.959 14.873 1.00 95.62 90 CYS A C 1
ATOM 726 O O . CYS A 1 90 ? -6.000 -4.000 14.610 1.00 95.62 90 CYS A O 1
ATOM 728 N N . LEU A 1 91 ? -4.812 -2.767 16.056 1.00 94.56 91 LEU A N 1
ATOM 729 C CA . LEU A 1 91 ? -4.758 -3.803 17.095 1.00 94.56 91 LEU A CA 1
ATOM 730 C C . LEU A 1 91 ? -6.120 -4.451 17.414 1.00 94.56 91 LEU A C 1
AT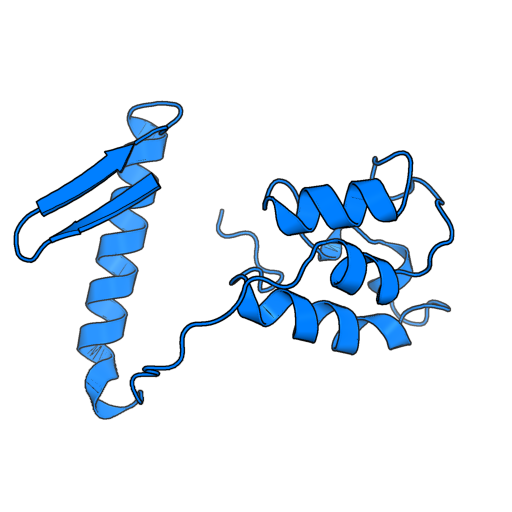OM 732 O O . LEU A 1 91 ? -6.161 -5.674 17.437 1.00 94.56 91 LEU A O 1
ATOM 736 N N . PRO A 1 92 ? -7.246 -3.717 17.558 1.00 95.44 92 PRO A N 1
ATOM 737 C CA . PRO A 1 92 ? -8.533 -4.352 17.863 1.00 95.44 92 PRO A CA 1
ATOM 738 C C . PRO A 1 92 ? -9.030 -5.356 16.807 1.00 95.44 92 PRO A C 1
ATOM 740 O O . PRO A 1 92 ? -9.791 -6.254 17.147 1.00 95.44 92 PRO A O 1
ATOM 743 N N . VAL A 1 93 ? -8.626 -5.205 15.538 1.00 96.19 93 VAL A N 1
ATOM 744 C CA . VAL A 1 93 ? -9.014 -6.117 14.441 1.00 96.19 93 VAL A CA 1
ATOM 745 C C . VAL A 1 93 ? -8.111 -7.351 14.385 1.00 96.19 93 VAL A C 1
ATOM 747 O O . VAL A 1 93 ? -8.546 -8.421 13.973 1.00 96.19 93 VAL A O 1
ATOM 750 N N . PHE A 1 94 ? -6.847 -7.211 14.786 1.00 94.19 94 PHE A N 1
ATOM 751 C CA . PHE A 1 94 ? -5.845 -8.278 14.698 1.00 94.19 94 PHE A CA 1
ATOM 752 C C . PHE A 1 94 ? -5.578 -8.987 16.036 1.00 94.19 94 PHE A C 1
ATOM 754 O O . PHE A 1 94 ? -4.733 -9.875 16.089 1.00 94.19 94 PHE A O 1
ATOM 761 N N . GLU A 1 95 ? -6.296 -8.619 17.096 1.00 92.69 95 GLU A N 1
ATOM 762 C CA . GLU A 1 95 ? -6.287 -9.287 18.400 1.00 92.69 95 GLU A CA 1
ATOM 763 C C . GLU A 1 95 ? -7.086 -10.599 18.322 1.00 92.69 95 GLU A C 1
ATOM 765 O O . GLU A 1 95 ? -8.277 -10.606 17.993 1.00 92.69 95 GLU A O 1
ATOM 770 N N . GLU A 1 96 ? -6.425 -11.727 18.588 1.00 88.81 96 GLU A N 1
ATOM 771 C CA . GLU A 1 96 ? -7.053 -13.052 18.544 1.00 88.81 96 GLU A CA 1
ATOM 772 C C . GLU A 1 96 ? -8.151 -13.172 19.607 1.00 88.81 96 GLU A C 1
ATOM 774 O O . GLU A 1 96 ? -7.950 -12.823 20.767 1.00 88.81 96 GLU A O 1
ATOM 779 N N . GLY A 1 97 ? -9.341 -13.628 19.203 1.00 88.38 97 GLY A N 1
ATOM 780 C CA . GLY A 1 97 ? -10.508 -13.702 20.092 1.00 88.38 97 GLY A CA 1
ATOM 781 C C . GLY A 1 97 ? -11.083 -12.341 20.511 1.00 88.38 97 GLY A C 1
ATOM 782 O O . GLY A 1 97 ? -12.027 -12.298 21.297 1.00 88.38 97 GLY A O 1
ATOM 783 N N . GLY A 1 98 ? -10.551 -11.230 19.989 1.00 90.50 98 GLY A N 1
ATOM 784 C CA . GLY A 1 98 ? -11.053 -9.889 20.270 1.00 90.50 98 GLY A CA 1
ATOM 785 C C . GLY A 1 98 ? -12.422 -9.624 19.638 1.00 90.50 98 GLY A C 1
ATOM 786 O O . GLY A 1 98 ? -12.787 -10.214 18.617 1.00 90.50 98 GLY A O 1
ATOM 787 N N . THR A 1 99 ? -13.168 -8.670 20.201 1.00 95.56 99 THR A N 1
ATOM 788 C CA . THR A 1 99 ? -14.528 -8.295 19.765 1.00 95.56 99 THR A CA 1
ATOM 789 C C . THR A 1 99 ? -14.624 -7.955 18.272 1.00 95.56 99 THR A C 1
ATOM 791 O O . THR A 1 99 ? -15.635 -8.238 17.631 1.00 95.56 99 THR A O 1
ATOM 794 N N . PHE A 1 100 ? -13.571 -7.371 17.692 1.00 95.94 100 PHE A N 1
ATOM 795 C CA . PHE A 1 100 ? -13.545 -6.915 16.296 1.00 95.94 100 PHE A CA 1
ATOM 796 C C . PHE A 1 100 ? -12.754 -7.833 15.354 1.00 95.94 100 PHE A C 1
ATOM 798 O O . PHE A 1 100 ? -12.506 -7.460 14.208 1.00 95.94 100 PHE A O 1
ATOM 805 N N . SER A 1 101 ? -12.382 -9.032 15.806 1.00 94.19 101 SER A N 1
ATOM 806 C CA . SER A 1 101 ? -11.631 -10.012 15.006 1.00 94.19 101 SER A CA 1
ATOM 807 C C . SER A 1 101 ? -12.335 -10.389 13.695 1.00 94.19 101 SER A C 1
ATOM 809 O O . SER A 1 101 ? -11.678 -10.564 12.676 1.00 94.19 101 SER A O 1
ATOM 811 N N . HIS A 1 102 ? -13.671 -10.403 13.682 1.00 94.69 102 HIS A N 1
ATOM 812 C CA . HIS A 1 102 ? -14.499 -10.663 12.496 1.00 94.69 102 HIS A CA 1
ATOM 813 C C . HIS A 1 102 ? -14.358 -9.618 11.367 1.00 94.69 102 HIS A C 1
ATOM 815 O O . HIS A 1 102 ? -14.801 -9.859 10.246 1.00 94.69 102 HIS A O 1
ATOM 821 N N . LEU A 1 103 ? -13.778 -8.441 11.639 1.00 95.94 103 LEU A N 1
ATOM 822 C CA . LEU A 1 103 ? -13.513 -7.414 10.621 1.00 95.94 103 LEU A CA 1
ATOM 823 C C . LEU A 1 103 ? -12.208 -7.665 9.858 1.00 95.94 103 LEU A C 1
ATOM 825 O O . LEU A 1 103 ? -11.919 -6.964 8.886 1.00 95.94 103 LEU A O 1
ATOM 829 N N . ARG A 1 104 ? -11.413 -8.652 10.278 1.00 94.75 104 ARG A N 1
ATOM 830 C CA . ARG A 1 104 ? -10.090 -8.925 9.721 1.00 94.75 104 ARG A CA 1
ATOM 831 C C . ARG A 1 104 ? -10.152 -9.308 8.250 1.00 94.75 104 ARG A C 1
ATOM 833 O O . ARG A 1 104 ? -9.439 -8.704 7.449 1.00 94.75 104 ARG A O 1
ATOM 840 N N . GLU A 1 105 ? -10.972 -10.287 7.886 1.00 93.31 105 GLU A N 1
ATOM 841 C CA . GLU A 1 105 ? -11.070 -10.767 6.506 1.00 93.31 105 GLU A CA 1
ATOM 842 C C . GLU A 1 105 ? -11.578 -9.663 5.561 1.00 93.31 105 GLU A C 1
ATOM 844 O O . GLU A 1 105 ? -10.868 -9.368 4.594 1.00 93.31 105 GLU A O 1
ATOM 849 N N . PRO A 1 106 ? -12.691 -8.953 5.853 1.00 93.50 106 PRO A N 1
ATOM 850 C CA . PRO A 1 106 ? -13.154 -7.849 5.008 1.00 93.50 106 PRO A CA 1
ATOM 851 C C . PRO A 1 106 ? -12.128 -6.718 4.858 1.00 93.50 106 PRO A C 1
ATOM 853 O O . PRO A 1 106 ? -12.010 -6.109 3.790 1.00 93.50 106 PRO A O 1
ATOM 856 N N . LEU A 1 107 ? -11.385 -6.411 5.927 1.00 93.25 107 LEU A N 1
ATOM 857 C CA . LEU A 1 107 ? -10.361 -5.370 5.912 1.00 93.25 107 LEU A CA 1
ATOM 858 C C . LEU A 1 107 ? -9.149 -5.773 5.058 1.00 93.25 107 LEU A C 1
ATOM 860 O O . LEU A 1 107 ? -8.598 -4.940 4.335 1.00 93.25 107 LEU A O 1
ATOM 864 N N . LEU A 1 108 ? -8.736 -7.040 5.109 1.00 91.56 108 LEU A N 1
ATOM 865 C CA . LEU A 1 108 ? -7.667 -7.559 4.255 1.00 91.56 108 LEU A CA 1
ATOM 866 C C . LEU A 1 108 ? -8.098 -7.628 2.789 1.00 91.56 108 LEU A C 1
ATOM 868 O O . LEU A 1 108 ? -7.315 -7.259 1.916 1.00 91.56 108 LEU A O 1
ATOM 872 N N . GLU A 1 109 ? -9.335 -8.036 2.516 1.00 90.12 109 GLU A N 1
ATOM 873 C CA . GLU A 1 109 ? -9.878 -8.138 1.161 1.00 90.12 109 GLU A CA 1
ATOM 874 C C . GLU A 1 109 ? -9.881 -6.781 0.448 1.00 90.12 109 GLU A C 1
ATOM 876 O O . GLU A 1 109 ? -9.332 -6.655 -0.650 1.00 90.12 109 GLU A O 1
ATOM 881 N N . ILE A 1 110 ? -10.404 -5.731 1.096 1.00 89.88 110 ILE A N 1
ATOM 882 C CA . ILE A 1 110 ? -10.406 -4.391 0.495 1.00 89.88 110 ILE A CA 1
ATOM 883 C C . ILE A 1 110 ? -8.975 -3.873 0.276 1.00 89.88 110 ILE A C 1
ATOM 885 O O . ILE A 1 110 ? -8.715 -3.160 -0.692 1.00 89.88 110 ILE A O 1
ATOM 889 N N . CYS A 1 111 ? -8.021 -4.259 1.131 1.00 88.12 111 CYS A N 1
ATOM 890 C CA . CYS A 1 111 ? -6.625 -3.837 1.014 1.00 88.12 111 CYS A CA 1
ATOM 891 C C . CYS A 1 111 ? -5.808 -4.662 0.008 1.00 88.12 111 CYS A C 1
ATOM 893 O O . CYS A 1 111 ? -4.790 -4.170 -0.488 1.00 88.12 111 CYS A O 1
ATOM 895 N N . ALA A 1 112 ? -6.257 -5.866 -0.362 1.00 81.19 112 ALA A N 1
ATOM 896 C CA . ALA A 1 112 ? -5.553 -6.748 -1.295 1.00 81.19 112 ALA A CA 1
ATOM 897 C C . ALA A 1 112 ? -5.330 -6.086 -2.665 1.00 81.19 112 ALA A C 1
ATOM 899 O O . ALA A 1 112 ? -4.279 -6.256 -3.286 1.00 81.19 112 ALA A O 1
ATOM 900 N N . GLY A 1 113 ? -6.281 -5.259 -3.114 1.00 69.06 113 GLY A N 1
ATOM 901 C CA . GLY A 1 113 ? -6.175 -4.488 -4.356 1.00 69.06 113 GLY A CA 1
ATOM 902 C C . GLY A 1 113 ? -5.050 -3.446 -4.370 1.00 69.06 113 GLY A C 1
ATOM 903 O O . GLY A 1 113 ? -4.652 -3.010 -5.447 1.00 69.06 113 GLY A O 1
ATOM 904 N N . MET A 1 114 ? -4.516 -3.067 -3.204 1.00 73.75 114 MET A N 1
ATOM 905 C CA . MET A 1 114 ? -3.421 -2.100 -3.066 1.00 73.75 114 MET A CA 1
ATOM 906 C C . MET A 1 114 ? -2.038 -2.761 -3.007 1.00 73.75 114 MET A C 1
ATOM 908 O O . MET A 1 114 ? -1.042 -2.060 -2.868 1.00 73.75 114 MET A O 1
ATOM 912 N N . GLY A 1 115 ? -1.957 -4.097 -3.058 1.00 63.19 115 GLY A N 1
ATOM 913 C CA . GLY A 1 115 ? -0.701 -4.817 -2.816 1.00 63.19 115 GLY A CA 1
ATOM 914 C C . GLY A 1 115 ? -0.230 -4.749 -1.356 1.00 63.19 115 GLY A C 1
ATOM 915 O O . GLY A 1 115 ? 0.845 -5.248 -1.038 1.00 63.19 115 GLY A O 1
ATOM 916 N N . ILE A 1 116 ? -1.050 -4.185 -0.459 1.00 59.69 116 ILE A N 1
ATOM 917 C CA . ILE A 1 116 ? -0.845 -4.163 0.993 1.00 59.69 116 ILE A CA 1
ATOM 918 C C . ILE A 1 116 ? -1.366 -5.493 1.545 1.00 59.69 116 ILE A C 1
ATOM 920 O O . ILE A 1 116 ? -2.351 -5.576 2.276 1.00 59.69 116 ILE A O 1
ATOM 924 N N . THR A 1 117 ? -0.726 -6.587 1.143 1.00 48.91 117 THR A N 1
ATOM 925 C CA . THR A 1 117 ? -0.780 -7.818 1.933 1.00 48.91 117 THR A CA 1
ATOM 926 C C . THR A 1 117 ? -0.033 -7.517 3.222 1.00 48.91 117 THR A C 1
ATOM 928 O O . THR A 1 117 ? 0.998 -6.864 3.141 1.00 48.91 117 THR A O 1
ATOM 931 N N . GLY A 1 118 ? -0.531 -7.922 4.392 1.00 42.91 118 GLY A N 1
ATOM 932 C CA . GLY A 1 118 ? 0.078 -7.638 5.701 1.00 42.91 118 GLY A CA 1
ATOM 933 C C . GLY A 1 118 ? 1.459 -8.279 5.912 1.00 42.91 118 GLY A C 1
ATOM 934 O O . GLY A 1 118 ? 1.644 -9.041 6.855 1.00 42.91 118 GLY A O 1
ATOM 935 N N . VAL A 1 119 ? 2.401 -8.001 5.030 1.00 38.16 119 VAL A N 1
ATOM 936 C CA . VAL A 1 119 ? 3.796 -8.387 5.020 1.00 38.16 119 VAL A CA 1
ATOM 937 C C . VAL A 1 119 ? 4.504 -7.074 4.726 1.00 38.16 119 VAL A C 1
ATOM 939 O O . VAL A 1 119 ? 4.439 -6.565 3.607 1.00 38.16 119 VAL A O 1
ATOM 942 N N . ASP A 1 120 ? 5.086 -6.480 5.766 1.00 39.25 120 ASP A N 1
ATOM 943 C CA . ASP A 1 120 ? 6.059 -5.415 5.572 1.00 39.25 120 ASP A CA 1
ATOM 944 C C . ASP A 1 120 ? 7.170 -6.027 4.729 1.00 39.25 120 ASP A C 1
ATOM 946 O O . ASP A 1 120 ? 7.862 -6.947 5.163 1.00 39.25 120 ASP A O 1
ATOM 950 N N . TYR A 1 121 ? 7.309 -5.556 3.500 1.00 39.44 121 TYR A N 1
ATOM 951 C CA . TYR A 1 121 ? 8.469 -5.874 2.698 1.00 39.44 121 TYR A CA 1
ATOM 952 C C . TYR A 1 121 ? 9.624 -4.980 3.145 1.00 39.44 121 TYR A C 1
ATOM 954 O O . TYR A 1 121 ? 9.993 -4.032 2.454 1.00 39.44 121 TYR A O 1
ATOM 962 N N . ARG A 1 122 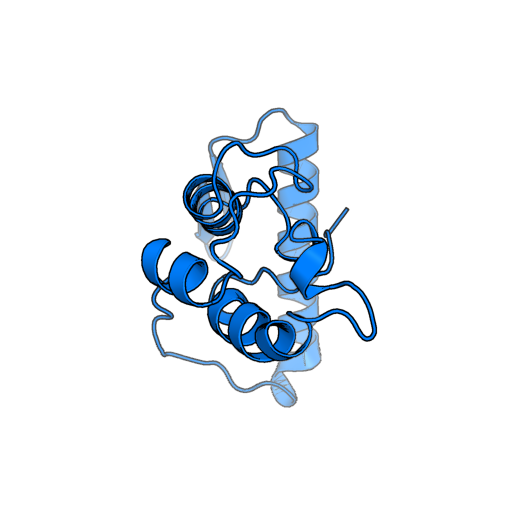? 10.110 -5.253 4.354 1.00 34.19 122 ARG A N 1
ATOM 963 C CA . ARG A 1 122 ? 11.441 -4.847 4.792 1.00 34.19 122 ARG A CA 1
ATOM 964 C C . ARG A 1 122 ? 12.455 -5.864 4.296 1.00 34.19 122 ARG A C 1
ATOM 966 O O . ARG A 1 122 ? 12.107 -7.067 4.291 1.00 34.19 122 ARG A O 1
#